Protein AF-A0A8T4I101-F1 (afdb_monomer_lite)

Structure (mmCIF, N/CA/C/O backbone):
data_AF-A0A8T4I101-F1
#
_entry.id   AF-A0A8T4I101-F1
#
loop_
_atom_site.group_PDB
_atom_site.id
_atom_site.type_symbol
_atom_site.label_atom_id
_atom_site.label_alt_id
_atom_site.label_comp_id
_atom_site.label_asym_id
_atom_site.label_entity_id
_atom_site.label_seq_id
_atom_site.pdbx_PDB_ins_code
_atom_site.Cartn_x
_atom_site.Cartn_y
_atom_site.Cartn_z
_atom_site.occupancy
_atom_site.B_iso_or_equiv
_atom_site.auth_seq_id
_atom_site.auth_comp_id
_atom_site.auth_asym_id
_atom_site.auth_atom_id
_atom_site.pdbx_PDB_model_num
ATOM 1 N N . GLY A 1 1 ? -33.157 -30.901 3.777 1.00 39.59 1 GLY A N 1
ATOM 2 C CA . GLY A 1 1 ? -33.101 -30.013 4.955 1.00 39.59 1 GLY A CA 1
ATOM 3 C C . GLY A 1 1 ? -32.907 -28.597 4.467 1.00 39.59 1 GLY A C 1
ATOM 4 O O . GLY A 1 1 ? -32.213 -28.431 3.474 1.00 39.59 1 GLY A O 1
ATOM 5 N N . ALA A 1 2 ? -33.555 -27.609 5.086 1.00 41.84 2 ALA A N 1
ATOM 6 C CA . ALA A 1 2 ? -33.412 -26.213 4.679 1.00 41.84 2 ALA A CA 1
ATOM 7 C C . ALA A 1 2 ? -31.964 -25.750 4.903 1.00 41.84 2 ALA A C 1
ATOM 9 O O . ALA A 1 2 ? -31.464 -25.791 6.027 1.00 41.84 2 ALA A O 1
ATOM 10 N N . VAL A 1 3 ? -31.290 -25.354 3.825 1.00 51.88 3 VAL A N 1
ATOM 11 C CA . VAL A 1 3 ? -29.990 -24.687 3.891 1.00 51.88 3 VAL A CA 1
ATOM 12 C C . VAL A 1 3 ? -30.290 -23.216 4.146 1.00 51.88 3 VAL A C 1
ATOM 14 O O . VAL A 1 3 ? -30.840 -22.534 3.286 1.00 51.88 3 VAL A O 1
ATOM 17 N N . TYR A 1 4 ? -30.001 -22.740 5.354 1.00 46.09 4 TYR A N 1
ATOM 18 C CA . TYR A 1 4 ? -29.989 -21.309 5.634 1.00 46.09 4 TYR A CA 1
ATOM 19 C C . TYR A 1 4 ? -28.746 -20.716 4.969 1.00 46.09 4 TYR A C 1
ATOM 21 O O . TYR A 1 4 ? -27.660 -20.754 5.543 1.00 46.09 4 TYR A O 1
ATOM 29 N N . GLU A 1 5 ? -28.890 -20.185 3.760 1.00 56.34 5 GLU A N 1
ATOM 30 C CA . GLU A 1 5 ? -27.862 -19.338 3.160 1.00 56.34 5 GLU A CA 1
ATOM 31 C C . GLU A 1 5 ? -28.016 -17.939 3.765 1.00 56.34 5 GLU A C 1
ATOM 33 O O . GLU A 1 5 ? -28.889 -17.157 3.391 1.00 56.34 5 GLU A O 1
ATOM 38 N N . ARG A 1 6 ? -27.238 -17.656 4.815 1.00 57.78 6 ARG A N 1
ATOM 39 C CA . ARG A 1 6 ? -27.064 -16.277 5.275 1.00 57.78 6 ARG A CA 1
ATOM 40 C C . ARG A 1 6 ? -26.222 -15.549 4.234 1.00 57.78 6 ARG A C 1
ATOM 42 O O . ARG A 1 6 ? -25.218 -16.087 3.786 1.00 57.78 6 ARG A O 1
ATOM 49 N N . ASP A 1 7 ? -26.608 -14.321 3.915 1.00 61.62 7 ASP A N 1
ATOM 50 C CA . ASP A 1 7 ? -25.795 -13.401 3.125 1.00 61.62 7 ASP A CA 1
ATOM 51 C C . ASP A 1 7 ? -24.511 -13.085 3.919 1.00 61.62 7 ASP A C 1
ATOM 53 O O . ASP A 1 7 ? -24.527 -12.337 4.902 1.00 61.62 7 ASP A O 1
ATOM 57 N N . THR A 1 8 ? -23.422 -13.783 3.598 1.00 66.56 8 THR A N 1
ATOM 58 C CA . THR A 1 8 ? -22.128 -13.687 4.286 1.00 66.56 8 THR A CA 1
ATOM 59 C C . THR A 1 8 ? -21.078 -13.061 3.380 1.00 66.56 8 THR A C 1
ATOM 61 O O . THR A 1 8 ? -21.118 -13.215 2.162 1.00 66.56 8 THR A O 1
ATOM 64 N N . ALA A 1 9 ? -20.086 -12.395 3.974 1.00 70.19 9 ALA A N 1
ATOM 65 C CA . ALA A 1 9 ? -18.957 -11.860 3.223 1.00 70.19 9 ALA A CA 1
ATOM 66 C C . ALA A 1 9 ? -18.152 -12.995 2.560 1.00 70.19 9 ALA A C 1
ATOM 68 O O . ALA A 1 9 ? -17.697 -13.917 3.236 1.00 70.19 9 ALA A O 1
ATOM 69 N N . ASN A 1 10 ? -17.967 -12.909 1.241 1.00 73.81 10 ASN A N 1
ATOM 70 C CA . ASN A 1 10 ? -17.163 -13.849 0.462 1.00 73.81 10 ASN A CA 1
ATOM 71 C C . ASN A 1 10 ? -15.732 -13.319 0.298 1.00 73.81 10 ASN A C 1
ATOM 73 O O . ASN A 1 10 ? -15.539 -12.161 -0.067 1.00 73.81 10 ASN A O 1
ATOM 77 N N . PHE A 1 11 ? -14.734 -14.176 0.508 1.00 76.12 11 PHE A N 1
ATOM 78 C CA . PHE A 1 11 ? -13.321 -13.868 0.281 1.00 76.12 11 PHE A CA 1
ATOM 79 C C . PHE A 1 11 ? -12.676 -14.956 -0.580 1.00 76.12 11 PHE A C 1
ATOM 81 O O . PHE A 1 11 ? -12.991 -16.137 -0.439 1.00 76.12 11 PHE A O 1
ATOM 88 N N . ARG A 1 12 ? -11.774 -14.557 -1.481 1.00 76.12 12 ARG A N 1
ATOM 89 C CA . ARG A 1 12 ? -10.967 -15.462 -2.305 1.00 76.12 12 ARG A CA 1
ATOM 90 C C . ARG A 1 12 ? -9.521 -14.984 -2.279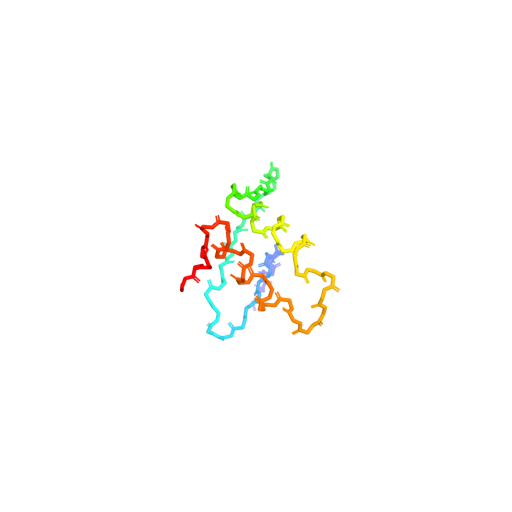 1.00 76.12 12 ARG A C 1
ATOM 92 O O . ARG A 1 12 ? -9.274 -13.793 -2.446 1.00 76.12 12 ARG A O 1
ATOM 99 N N . ALA A 1 13 ? -8.590 -15.915 -2.117 1.00 77.62 13 ALA A N 1
ATOM 100 C CA . ALA A 1 13 ? -7.157 -15.680 -2.23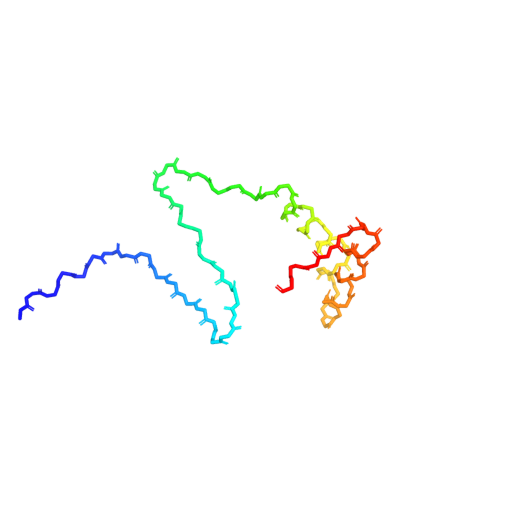7 1.00 77.62 13 ALA A CA 1
ATOM 101 C C . ALA A 1 13 ? -6.530 -16.767 -3.113 1.00 77.62 13 ALA A C 1
ATOM 103 O O . ALA A 1 13 ? -7.093 -17.852 -3.255 1.00 77.62 13 ALA A O 1
ATOM 104 N N . HIS A 1 14 ? -5.376 -16.463 -3.703 1.00 78.56 14 HIS A N 1
ATOM 105 C CA . HIS A 1 14 ? -4.558 -17.467 -4.377 1.00 78.56 14 HIS A CA 1
ATOM 106 C C . HIS A 1 14 ? -3.902 -18.404 -3.359 1.00 78.56 14 HIS A C 1
ATOM 108 O O . HIS A 1 14 ? -3.534 -17.972 -2.261 1.00 78.56 14 HIS A O 1
ATOM 114 N N . ASP A 1 15 ? -3.685 -19.655 -3.762 1.00 76.50 15 ASP A N 1
ATOM 115 C CA . ASP A 1 15 ? -2.912 -20.616 -2.981 1.00 76.50 15 ASP A CA 1
ATOM 116 C C . ASP A 1 15 ? -1.486 -20.087 -2.758 1.00 76.50 15 ASP A C 1
ATOM 118 O O . ASP A 1 15 ? -0.824 -19.620 -3.687 1.00 76.50 15 ASP A O 1
ATOM 122 N N . GLY A 1 16 ? -1.018 -20.123 -1.509 1.00 73.31 16 GLY A N 1
ATOM 123 C CA . GLY A 1 16 ? 0.318 -19.648 -1.140 1.00 73.31 16 GLY A CA 1
ATOM 124 C C . GLY A 1 16 ? 0.479 -18.127 -1.008 1.00 73.31 16 GLY A C 1
ATOM 125 O O . GLY A 1 16 ? 1.603 -17.682 -0.791 1.00 73.31 16 GLY A O 1
ATOM 126 N N . CYS A 1 17 ? -0.588 -17.312 -1.092 1.00 72.69 17 CYS A N 1
ATOM 127 C CA . CYS A 1 17 ? -0.492 -15.912 -0.651 1.00 72.69 17 CYS A CA 1
ATOM 128 C C . CYS A 1 17 ? -0.623 -15.801 0.877 1.00 72.69 17 CYS A C 1
ATOM 130 O O . CYS A 1 17 ? -1.545 -16.359 1.465 1.00 72.69 17 CYS A O 1
ATOM 132 N N . HIS A 1 18 ? 0.209 -14.968 1.508 1.00 71.62 18 HIS A N 1
ATOM 133 C CA . HIS A 1 18 ? 0.053 -14.534 2.907 1.00 71.62 18 HIS A CA 1
ATOM 134 C C . HIS A 1 18 ? -0.940 -13.363 3.078 1.00 71.62 18 HIS A C 1
ATOM 136 O O . HIS A 1 18 ? -0.954 -12.677 4.097 1.00 71.62 18 HIS A O 1
ATOM 142 N N . CYS A 1 19 ? -1.771 -13.122 2.063 1.00 73.56 19 CYS A N 1
ATOM 143 C CA . CYS A 1 19 ? -2.812 -12.107 2.048 1.00 73.56 19 CYS A CA 1
ATOM 144 C C . CYS A 1 19 ? -3.859 -12.403 3.146 1.00 73.56 19 CYS A C 1
ATOM 146 O O . CYS A 1 19 ? -4.495 -13.456 3.118 1.00 73.56 19 CYS A O 1
ATOM 148 N N . GLY A 1 20 ? -4.064 -11.481 4.092 1.00 72.81 20 GLY A N 1
ATOM 149 C CA . GLY A 1 20 ? -5.079 -11.597 5.150 1.00 72.81 20 GLY A CA 1
ATOM 150 C C . GLY A 1 20 ? -6.387 -10.859 4.838 1.00 72.81 20 GLY A C 1
ATOM 151 O O . GLY A 1 20 ? -6.439 -10.021 3.939 1.00 72.81 20 GLY A O 1
ATOM 152 N N . VAL A 1 21 ? -7.439 -11.141 5.614 1.00 78.38 21 VAL A N 1
ATOM 153 C CA . VAL A 1 21 ? -8.733 -10.433 5.552 1.00 78.38 21 VAL A CA 1
ATOM 154 C C . VAL A 1 21 ? -8.899 -9.564 6.793 1.00 78.38 21 VAL A C 1
ATOM 156 O O . VAL A 1 21 ? -8.700 -10.044 7.907 1.00 78.38 21 VAL A O 1
ATOM 159 N N . VAL A 1 22 ? -9.324 -8.312 6.611 1.00 81.38 22 VAL A N 1
ATOM 160 C CA . VAL A 1 22 ? -9.740 -7.429 7.711 1.00 81.38 22 VAL A CA 1
ATOM 161 C C . VAL A 1 22 ? -11.256 -7.216 7.613 1.00 81.38 22 VAL A C 1
ATOM 163 O O . VAL A 1 22 ? -11.706 -6.547 6.682 1.00 81.38 22 VAL A O 1
ATOM 166 N N . PRO A 1 23 ? -12.075 -7.796 8.511 1.00 81.94 23 PRO A N 1
ATOM 167 C CA . PRO A 1 23 ? -13.518 -7.597 8.478 1.00 81.94 23 PRO A CA 1
ATOM 168 C C . PRO A 1 23 ? -13.875 -6.181 8.945 1.00 81.94 23 PRO A C 1
ATOM 170 O O . PRO A 1 23 ? -13.480 -5.766 10.032 1.00 81.94 23 PRO A O 1
ATOM 173 N N . ILE A 1 24 ? -14.660 -5.465 8.139 1.00 84.44 24 ILE A N 1
ATOM 174 C CA . ILE A 1 24 ? -15.209 -4.148 8.484 1.00 84.44 24 ILE A CA 1
ATOM 175 C C . ILE A 1 24 ? -16.702 -4.317 8.746 1.00 84.44 24 ILE A C 1
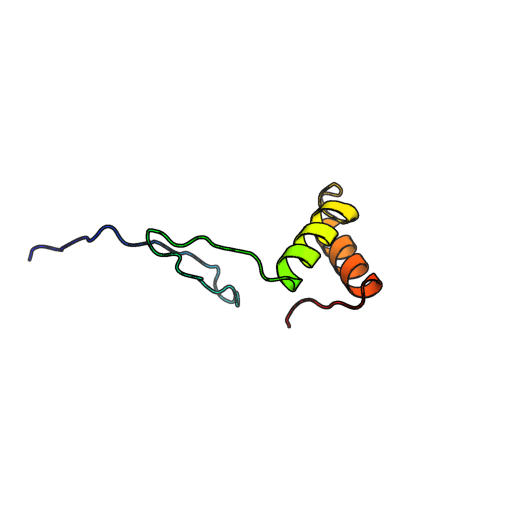ATOM 177 O O . ILE A 1 24 ? -17.464 -4.683 7.848 1.00 84.44 24 ILE A O 1
ATOM 181 N N . PHE A 1 25 ? -17.127 -4.100 9.988 1.00 84.25 25 PHE A N 1
ATOM 182 C CA . PHE A 1 25 ? -18.524 -4.277 10.377 1.00 84.25 25 PHE A CA 1
ATOM 183 C C . PHE A 1 25 ? -19.361 -3.035 10.064 1.00 84.25 25 PHE A C 1
ATOM 185 O O . PHE A 1 25 ? -18.849 -1.934 9.870 1.00 84.25 25 PHE A O 1
ATOM 192 N N . ARG A 1 26 ? -20.689 -3.199 10.035 1.00 83.38 26 ARG A N 1
ATOM 193 C CA . ARG A 1 26 ? -21.617 -2.086 9.798 1.00 83.38 26 ARG A CA 1
ATOM 194 C C . ARG A 1 26 ? -21.359 -0.955 10.804 1.00 83.38 26 ARG A C 1
ATOM 196 O O . ARG A 1 26 ? -21.433 -1.178 12.007 1.00 83.38 26 ARG A O 1
ATOM 203 N N . GLY A 1 27 ? -21.106 0.249 10.290 1.00 91.06 27 GLY A N 1
ATOM 204 C CA . GLY A 1 27 ? -20.805 1.439 11.093 1.00 91.06 27 GLY A CA 1
ATOM 205 C C . GLY A 1 27 ? -19.319 1.645 11.405 1.00 91.06 27 GLY A C 1
ATOM 206 O O . GLY A 1 27 ? -18.984 2.643 12.033 1.00 91.06 27 GLY A O 1
ATOM 207 N N . GLN A 1 28 ? -18.436 0.745 10.969 1.00 91.06 28 GLN A N 1
ATOM 208 C CA . GLN A 1 28 ? -16.989 0.944 11.025 1.00 91.06 28 GLN A CA 1
ATOM 209 C C . GLN A 1 28 ? -16.458 1.501 9.704 1.00 91.06 28 GLN A C 1
ATOM 211 O O . GLN A 1 28 ? -17.011 1.236 8.635 1.00 91.06 28 GLN A O 1
ATOM 216 N N . THR A 1 29 ? -15.341 2.216 9.797 1.00 88.38 29 THR A N 1
ATOM 217 C CA . THR A 1 29 ? -14.561 2.679 8.649 1.00 88.38 29 THR A CA 1
ATOM 218 C C . THR A 1 29 ? -13.210 1.986 8.671 1.00 88.38 29 THR A C 1
ATOM 220 O O . THR A 1 29 ? -12.607 1.816 9.730 1.00 88.38 29 THR A O 1
ATOM 223 N N . PHE A 1 30 ? -12.740 1.577 7.497 1.00 87.12 30 PHE A N 1
ATOM 224 C CA . PHE A 1 30 ? -11.368 1.128 7.331 1.00 87.12 30 PHE A CA 1
ATOM 225 C C . PHE A 1 30 ? -10.458 2.338 7.144 1.00 87.12 30 PHE A C 1
ATOM 227 O O . PHE A 1 30 ? -10.688 3.142 6.242 1.00 87.12 30 PHE A O 1
ATOM 234 N N . GLU A 1 31 ? -9.407 2.427 7.952 1.00 89.00 31 GLU A N 1
ATOM 235 C CA . GLU A 1 31 ? -8.310 3.354 7.713 1.00 89.00 31 GLU A CA 1
ATOM 236 C C . GLU A 1 31 ? -7.013 2.581 7.527 1.00 89.00 31 GLU A C 1
ATOM 238 O O . GLU A 1 31 ? -6.707 1.646 8.271 1.00 89.00 31 GLU A O 1
ATOM 243 N N . LEU A 1 32 ? -6.244 2.989 6.521 1.00 85.25 32 LEU A N 1
ATOM 244 C CA . LEU A 1 32 ? -4.895 2.486 6.319 1.00 85.25 32 LEU A CA 1
ATOM 245 C C . LEU A 1 32 ? -4.039 2.793 7.556 1.00 85.25 32 LEU A C 1
ATOM 247 O O . LEU A 1 32 ? -4.186 3.841 8.184 1.00 85.25 32 LEU A O 1
ATOM 251 N N . SER A 1 33 ? -3.111 1.901 7.895 1.00 88.19 33 SER A N 1
ATOM 252 C CA . SER A 1 33 ? -2.052 2.249 8.844 1.00 88.19 33 SER A CA 1
ATOM 253 C C . SER A 1 33 ? -1.162 3.353 8.260 1.00 88.19 33 SER A C 1
ATOM 255 O O . SER A 1 33 ? -1.117 3.536 7.041 1.00 88.19 33 SER A O 1
ATOM 257 N N . ASP A 1 34 ? -0.406 4.062 9.104 1.00 91.25 34 ASP A N 1
ATOM 258 C CA . ASP A 1 34 ? 0.569 5.063 8.633 1.00 91.25 34 ASP A CA 1
ATOM 259 C C . ASP A 1 34 ? 1.545 4.475 7.611 1.00 91.25 34 ASP A C 1
ATOM 261 O O . ASP A 1 34 ? 1.823 5.081 6.579 1.00 91.25 34 ASP A O 1
ATOM 265 N N . GLN A 1 35 ? 1.991 3.243 7.858 1.00 89.50 35 GLN A N 1
ATOM 266 C CA . GLN A 1 35 ? 2.860 2.515 6.943 1.00 89.50 35 GLN A CA 1
ATOM 267 C C . GLN A 1 35 ? 2.176 2.225 5.602 1.00 89.50 35 GLN A C 1
ATOM 269 O O . GLN A 1 35 ? 2.773 2.436 4.551 1.00 89.50 35 GLN A O 1
ATOM 274 N N . ALA A 1 36 ? 0.920 1.771 5.616 1.00 89.38 36 ALA A N 1
ATOM 275 C CA . ALA A 1 36 ? 0.201 1.455 4.387 1.00 89.38 36 ALA A CA 1
ATOM 276 C C . ALA A 1 36 ? -0.130 2.714 3.565 1.00 89.38 36 ALA A C 1
ATOM 278 O O . ALA A 1 36 ? -0.038 2.669 2.339 1.00 89.38 36 ALA A O 1
ATOM 279 N N . ARG A 1 37 ? -0.437 3.844 4.220 1.00 93.81 37 ARG A N 1
ATOM 280 C CA . ARG A 1 37 ? -0.574 5.153 3.552 1.00 93.81 37 ARG A CA 1
ATOM 281 C C . ARG A 1 37 ? 0.718 5.579 2.869 1.00 93.81 37 ARG A C 1
ATOM 283 O O . ARG A 1 37 ? 0.697 6.062 1.742 1.00 93.81 37 ARG A O 1
ATOM 290 N N . GLU A 1 38 ? 1.846 5.391 3.541 1.00 94.38 38 GLU A N 1
ATOM 291 C CA . GLU A 1 38 ? 3.139 5.769 2.983 1.00 94.38 38 GLU A CA 1
ATOM 292 C C . GLU A 1 38 ? 3.541 4.864 1.809 1.00 94.38 38 GLU A C 1
ATOM 294 O O . GLU A 1 38 ? 4.040 5.343 0.793 1.00 94.38 38 GLU A O 1
ATOM 299 N N . TRP A 1 39 ? 3.237 3.567 1.877 1.00 94.38 39 TRP A N 1
ATOM 300 C CA . TRP A 1 39 ? 3.395 2.664 0.735 1.00 94.38 39 TRP A CA 1
ATOM 301 C C . TRP A 1 39 ? 2.513 3.046 -0.446 1.00 94.38 39 TRP A C 1
ATOM 303 O O . TRP A 1 39 ? 2.987 3.027 -1.581 1.00 94.38 39 TRP A O 1
ATOM 313 N N . GLU A 1 40 ? 1.256 3.411 -0.196 1.00 94.88 40 GLU A N 1
ATOM 314 C CA . GLU A 1 40 ? 0.355 3.907 -1.234 1.00 94.88 40 GLU A CA 1
ATOM 315 C C . GLU A 1 40 ? 0.934 5.157 -1.903 1.00 94.88 40 GLU A C 1
ATOM 317 O O . GLU A 1 40 ? 1.030 5.192 -3.130 1.00 94.88 40 GLU A O 1
ATOM 322 N N . ARG A 1 41 ? 1.410 6.136 -1.120 1.00 96.56 41 ARG A N 1
ATOM 323 C CA . ARG A 1 41 ? 2.059 7.344 -1.648 1.00 96.56 41 ARG A CA 1
ATOM 324 C C . ARG A 1 41 ? 3.248 6.995 -2.545 1.00 96.56 41 ARG A C 1
ATOM 326 O O . ARG A 1 41 ? 3.301 7.445 -3.688 1.00 96.56 41 ARG A O 1
ATOM 333 N N . LEU A 1 42 ? 4.169 6.159 -2.061 1.00 96.50 42 LEU A N 1
ATOM 334 C CA . LEU A 1 42 ? 5.355 5.741 -2.816 1.00 96.50 42 LEU A CA 1
ATOM 335 C C . LEU A 1 42 ? 4.990 4.976 -4.095 1.00 96.50 42 LEU A C 1
ATOM 337 O O . LEU A 1 42 ? 5.612 5.166 -5.140 1.00 96.50 42 LEU A O 1
ATOM 341 N N . TYR A 1 43 ? 3.972 4.119 -4.041 1.00 95.81 43 TYR A N 1
ATOM 342 C CA . TYR A 1 43 ? 3.504 3.407 -5.223 1.00 95.81 43 TYR A CA 1
ATOM 343 C C . TYR A 1 43 ? 2.930 4.374 -6.263 1.00 95.81 43 TYR A C 1
ATOM 345 O O . TYR A 1 43 ? 3.316 4.306 -7.431 1.00 95.81 43 TYR A O 1
ATOM 353 N N . GLN A 1 44 ? 2.050 5.291 -5.854 1.00 97.31 44 GLN A N 1
ATOM 354 C CA . GLN A 1 44 ? 1.428 6.256 -6.763 1.00 97.31 44 GLN A CA 1
ATOM 355 C C . GLN A 1 44 ? 2.459 7.183 -7.414 1.00 97.31 44 GLN A C 1
ATOM 357 O O . GLN A 1 44 ? 2.389 7.431 -8.616 1.00 97.31 44 GLN A O 1
ATOM 362 N N . GLU A 1 45 ? 3.439 7.651 -6.644 1.00 97.12 45 GLU A N 1
ATOM 363 C CA . GLU A 1 45 ? 4.434 8.615 -7.113 1.00 97.12 45 GLU A CA 1
ATOM 364 C C . GLU A 1 45 ? 5.499 7.982 -8.020 1.00 97.12 45 GLU A C 1
ATOM 366 O O . GLU A 1 45 ? 5.831 8.535 -9.068 1.00 97.12 45 GLU A O 1
ATOM 371 N N . TYR A 1 46 ? 6.015 6.801 -7.662 1.00 97.00 46 TYR A N 1
ATOM 372 C CA . TYR A 1 46 ? 7.204 6.243 -8.317 1.00 97.00 46 TYR A CA 1
ATOM 373 C C . TYR A 1 46 ? 6.926 5.040 -9.225 1.00 97.00 46 TYR A C 1
ATOM 375 O O . TYR A 1 46 ? 7.761 4.711 -10.077 1.00 97.00 46 TYR A O 1
ATOM 383 N N . ALA A 1 47 ? 5.785 4.362 -9.067 1.00 97.12 47 ALA A N 1
ATOM 384 C CA . ALA A 1 47 ? 5.512 3.090 -9.735 1.00 97.12 47 ALA A CA 1
ATOM 385 C C . ALA A 1 47 ? 4.273 3.112 -10.637 1.00 97.12 47 ALA A C 1
ATOM 387 O O . ALA A 1 47 ? 4.368 2.643 -11.771 1.00 97.12 47 ALA A O 1
ATOM 388 N N . ALA A 1 48 ? 3.141 3.654 -10.179 1.00 96.88 48 ALA A N 1
ATOM 389 C CA . ALA A 1 48 ? 1.848 3.554 -10.863 1.00 96.88 48 ALA A CA 1
ATOM 390 C C . ALA A 1 48 ? 1.880 3.966 -12.354 1.00 96.88 48 ALA A C 1
ATOM 392 O O . ALA A 1 48 ? 1.345 3.208 -13.169 1.00 96.88 48 ALA A O 1
ATOM 393 N N 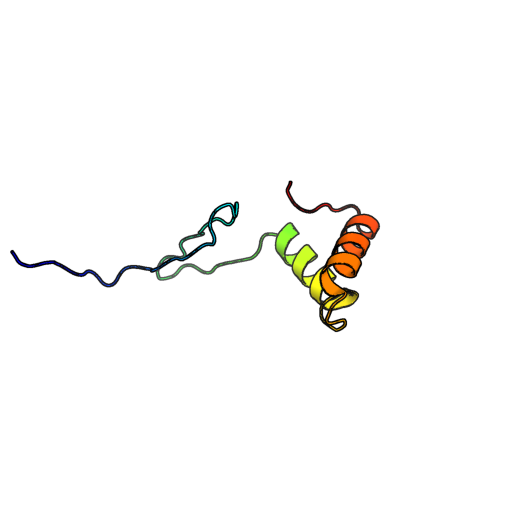. PRO A 1 49 ? 2.573 5.051 -12.766 1.00 95.31 49 PRO A N 1
ATOM 394 C CA . PRO A 1 49 ? 2.631 5.465 -14.174 1.00 95.31 49 PRO A CA 1
ATOM 395 C C . PRO A 1 49 ? 3.440 4.534 -15.097 1.00 95.31 49 PRO A C 1
ATOM 397 O O . PRO A 1 49 ? 3.422 4.707 -16.315 1.00 95.31 49 PRO A O 1
ATOM 400 N N . HIS A 1 50 ? 4.181 3.564 -14.551 1.00 93.94 50 HIS A N 1
ATOM 401 C CA . HIS A 1 50 ? 5.195 2.787 -15.270 1.00 93.94 50 HIS A CA 1
ATOM 402 C C . HIS A 1 50 ? 4.821 1.307 -15.385 1.00 93.94 50 HIS A C 1
ATOM 404 O O . HIS A 1 50 ? 5.453 0.444 -14.771 1.00 93.94 50 HIS A O 1
ATOM 410 N N . SER A 1 51 ? 3.785 1.012 -16.174 1.00 93.38 51 SER A N 1
ATOM 411 C CA . SER A 1 51 ? 3.338 -0.366 -16.428 1.00 93.38 51 SER A CA 1
ATOM 412 C C . SER A 1 51 ? 4.493 -1.275 -16.879 1.00 93.38 51 SER A C 1
ATOM 414 O O . SER A 1 51 ? 5.349 -0.859 -17.657 1.00 93.38 51 SER A O 1
ATOM 416 N N . GLY A 1 52 ? 4.535 -2.506 -16.364 1.00 94.06 52 GLY A N 1
ATOM 417 C CA . GLY A 1 52 ? 5.619 -3.474 -16.594 1.00 9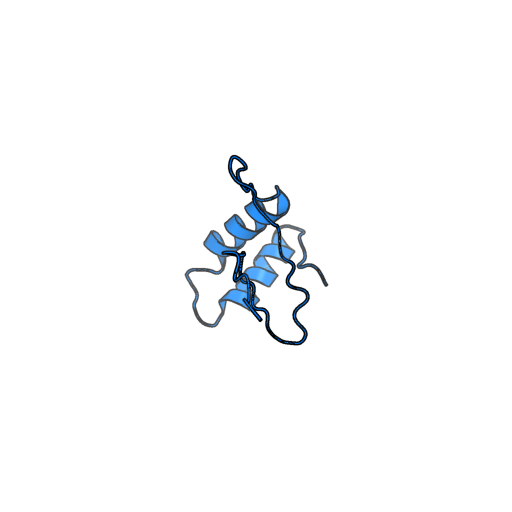4.06 52 GLY A CA 1
ATOM 418 C C . GLY A 1 52 ? 6.783 -3.377 -15.598 1.00 94.06 52 GLY A C 1
ATOM 419 O O . GLY A 1 52 ? 7.250 -4.405 -15.119 1.00 94.06 52 GLY A O 1
ATOM 420 N N . ASP A 1 53 ? 7.171 -2.166 -15.188 1.00 95.88 53 ASP A N 1
ATOM 421 C CA . ASP A 1 53 ? 8.312 -1.931 -14.281 1.00 95.88 53 ASP A CA 1
ATOM 422 C C . ASP A 1 53 ? 7.905 -1.570 -12.843 1.00 95.88 53 ASP A C 1
ATOM 424 O O . ASP A 1 53 ? 8.758 -1.305 -11.986 1.00 95.88 53 ASP A O 1
ATOM 428 N N . GLN A 1 54 ? 6.600 -1.548 -12.564 1.00 96.31 54 GLN A N 1
ATOM 429 C CA . GLN A 1 54 ? 6.023 -1.034 -11.319 1.00 96.31 54 GLN A CA 1
ATOM 430 C C . GLN A 1 54 ? 6.679 -1.647 -10.075 1.00 96.31 54 GLN A C 1
ATOM 432 O O . GLN A 1 54 ? 7.071 -0.924 -9.164 1.00 96.31 54 GLN A O 1
ATOM 437 N N . LEU A 1 55 ? 6.868 -2.972 -10.051 1.00 93.31 55 LEU A N 1
ATOM 438 C CA . LEU A 1 55 ? 7.435 -3.668 -8.893 1.00 93.31 55 LEU A CA 1
ATOM 439 C C . LEU A 1 55 ? 8.894 -3.274 -8.625 1.00 93.31 55 LEU A C 1
ATOM 441 O O . LEU A 1 55 ? 9.273 -3.050 -7.477 1.00 93.31 55 LEU A O 1
ATOM 445 N N . ALA A 1 56 ? 9.718 -3.182 -9.671 1.00 95.50 56 ALA A N 1
ATOM 446 C CA . ALA A 1 56 ? 11.123 -2.810 -9.531 1.00 95.50 56 ALA A CA 1
ATOM 447 C C . ALA A 1 56 ? 11.270 -1.353 -9.070 1.00 95.50 56 ALA A C 1
ATOM 449 O O . ALA A 1 56 ? 12.108 -1.041 -8.223 1.00 95.50 56 ALA A O 1
ATOM 450 N N . ARG A 1 57 ? 10.431 -0.457 -9.600 1.00 96.75 57 ARG A N 1
ATOM 451 C CA . ARG A 1 57 ? 10.389 0.953 -9.193 1.00 96.75 57 ARG A CA 1
ATOM 452 C C . ARG A 1 57 ? 9.895 1.119 -7.762 1.00 96.75 57 ARG A C 1
ATOM 454 O O . ARG A 1 57 ? 10.540 1.818 -6.991 1.00 96.75 57 ARG A O 1
ATOM 461 N N . PHE A 1 58 ? 8.836 0.412 -7.384 1.00 96.38 58 PHE A N 1
ATOM 462 C CA . PHE A 1 58 ? 8.305 0.461 -6.028 1.00 96.38 58 PHE A CA 1
ATOM 463 C C . PHE A 1 58 ? 9.308 -0.059 -4.993 1.00 96.38 58 PHE A C 1
ATOM 465 O O . PHE A 1 58 ? 9.555 0.606 -3.995 1.00 96.38 58 PHE A O 1
ATOM 472 N N . ARG A 1 59 ? 9.966 -1.199 -5.251 1.00 95.00 59 ARG A N 1
ATOM 473 C CA . ARG A 1 59 ? 11.010 -1.738 -4.357 1.00 95.00 59 ARG A CA 1
ATOM 474 C C . ARG A 1 59 ? 12.174 -0.771 -4.156 1.00 95.00 59 ARG A C 1
ATOM 476 O O . ARG A 1 59 ? 12.688 -0.662 -3.049 1.00 95.00 59 ARG A O 1
ATOM 483 N N . ARG A 1 60 ? 12.577 -0.068 -5.216 1.00 95.75 60 ARG A N 1
ATOM 484 C CA . ARG A 1 60 ? 13.602 0.977 -5.141 1.00 95.75 60 ARG A CA 1
ATOM 485 C C . ARG A 1 60 ? 13.132 2.171 -4.310 1.00 95.75 60 ARG A C 1
ATOM 487 O O . ARG A 1 60 ? 13.859 2.567 -3.410 1.00 95.75 60 ARG A O 1
ATOM 494 N N . ALA A 1 61 ? 11.918 2.668 -4.546 1.00 96.75 61 ALA A N 1
ATOM 495 C CA . ALA A 1 61 ? 11.343 3.759 -3.760 1.00 96.75 61 ALA A CA 1
ATOM 496 C C . ALA A 1 61 ? 11.235 3.396 -2.267 1.00 96.75 61 ALA A C 1
ATOM 498 O O . ALA A 1 61 ? 11.594 4.191 -1.408 1.00 96.75 61 ALA A O 1
ATOM 499 N N . LEU A 1 62 ? 10.829 2.165 -1.937 1.00 95.44 62 LEU A N 1
ATOM 500 C CA . LEU A 1 62 ? 10.833 1.688 -0.552 1.00 95.44 62 LEU A CA 1
ATOM 501 C C . LEU A 1 62 ? 12.236 1.748 0.064 1.00 95.44 62 LEU A 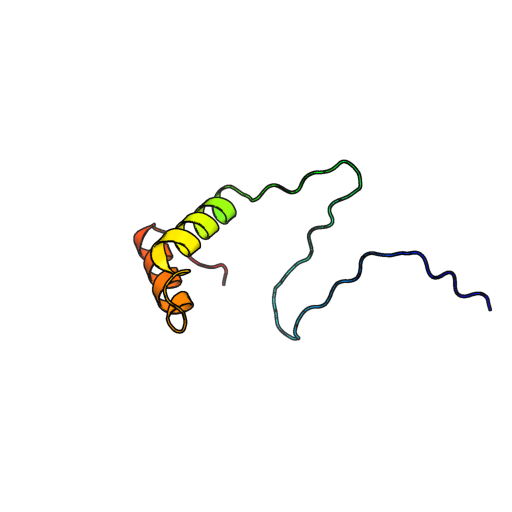C 1
ATOM 503 O O . LEU A 1 62 ? 12.394 2.310 1.144 1.00 95.44 62 LEU A O 1
ATOM 507 N N . ALA A 1 63 ? 13.255 1.238 -0.635 1.00 95.19 63 ALA A N 1
ATOM 508 C CA . ALA A 1 63 ? 14.632 1.252 -0.145 1.00 95.19 63 ALA A CA 1
ATOM 509 C C . ALA A 1 63 ? 15.179 2.679 0.054 1.00 95.19 63 ALA A C 1
ATOM 511 O O . ALA A 1 63 ? 15.810 2.956 1.073 1.00 95.19 63 ALA A O 1
ATOM 512 N N . GLU A 1 64 ? 14.905 3.592 -0.881 1.00 95.81 64 GLU A N 1
ATOM 513 C CA . GLU A 1 64 ? 15.303 5.007 -0.803 1.00 95.81 64 GLU A CA 1
ATOM 514 C C . GLU A 1 64 ? 14.651 5.732 0.386 1.00 95.81 64 GLU A C 1
ATOM 516 O O . GLU A 1 64 ? 15.267 6.610 0.987 1.00 95.81 64 GLU A O 1
ATOM 521 N N . HIS A 1 65 ? 13.444 5.318 0.776 1.00 93.75 65 HIS A N 1
ATOM 522 C CA . HIS A 1 65 ? 12.700 5.862 1.914 1.00 93.75 65 HIS A CA 1
ATOM 523 C C . HIS A 1 65 ? 12.882 5.054 3.215 1.00 93.75 65 HIS A C 1
ATOM 525 O O . HIS A 1 65 ? 12.143 5.260 4.179 1.00 93.75 65 HIS A O 1
ATOM 531 N N . GLY A 1 66 ? 13.863 4.144 3.268 1.00 91.50 66 GLY A N 1
ATOM 532 C CA . GLY A 1 66 ? 14.196 3.376 4.473 1.00 91.50 66 GLY A CA 1
ATOM 533 C C . GLY A 1 66 ? 13.141 2.340 4.874 1.00 91.50 66 GLY A C 1
ATOM 534 O O . GLY A 1 66 ? 13.033 1.995 6.049 1.00 91.50 66 GLY A O 1
ATOM 535 N N . GLN A 1 67 ? 12.354 1.854 3.916 1.00 88.81 67 GLN A N 1
ATOM 536 C CA . GLN A 1 67 ? 11.282 0.885 4.124 1.00 88.81 67 GLN A CA 1
ATOM 537 C C . GLN A 1 67 ? 11.554 -0.436 3.409 1.00 88.81 67 GLN A C 1
ATOM 539 O O . GLN A 1 67 ? 12.308 -0.514 2.438 1.00 88.81 67 GLN A O 1
ATOM 544 N N . SER A 1 68 ? 10.887 -1.490 3.867 1.00 81.94 68 SER A N 1
ATOM 545 C CA . SER A 1 68 ? 10.902 -2.799 3.226 1.00 81.94 68 SER A CA 1
ATOM 546 C C . SER A 1 68 ? 9.492 -3.364 3.121 1.00 81.94 68 SER A C 1
ATOM 548 O O . SER A 1 68 ? 8.621 -3.070 3.941 1.00 81.94 68 SER A O 1
ATOM 550 N N . LEU A 1 69 ? 9.276 -4.191 2.096 1.00 74.88 69 LEU A N 1
ATOM 551 C CA . LEU A 1 69 ? 8.094 -5.043 2.051 1.00 74.88 69 LEU A CA 1
ATOM 552 C C . LEU A 1 69 ? 8.158 -6.061 3.201 1.00 74.88 69 LEU A C 1
ATOM 554 O O . LEU A 1 69 ? 9.261 -6.475 3.577 1.00 74.88 69 LEU A O 1
ATOM 558 N N . PRO A 1 70 ? 7.004 -6.490 3.737 1.00 69.38 70 PRO A N 1
ATOM 559 C CA . PRO A 1 70 ? 6.972 -7.619 4.646 1.00 69.38 70 PRO A CA 1
ATOM 560 C C . PRO A 1 70 ? 7.467 -8.864 3.897 1.00 69.38 70 PRO A C 1
ATOM 562 O O . PRO A 1 70 ? 7.153 -9.043 2.716 1.00 69.38 70 PRO A O 1
ATOM 565 N N . GLY A 1 71 ? 8.304 -9.651 4.577 1.00 55.88 71 GLY A N 1
ATOM 566 C CA . GLY A 1 71 ? 8.848 -10.914 4.074 1.00 55.88 71 GLY A CA 1
ATOM 567 C C . GLY A 1 71 ? 7.852 -12.058 4.153 1.00 55.88 71 GLY A C 1
ATOM 568 O O . GLY A 1 71 ? 6.960 -11.998 5.029 1.00 55.88 71 GLY A O 1
#

Foldseek 3Di:
DDDPPDPDDDDDDDPPDPDDDDDADPPGDDDDDPVRVVLVVLLVPFAPVPPPCSVVRSQVSQVVVVHDDDD

Secondary structure (DSSP, 8-state):
--------------TT---------TT------HHHHHHHHHHHHHTTTSTTTHHHHHHHHHHHTT-----

Sequence (71 aa):
GAVYERDTANFRAHDGCHCGVVPIFRGQTFELSDQAREWERLYQEYAAPHSGDQLARFRRALAEHGQSLPG

Radius of gyration: 17.6 Å; chains: 1; bounding box: 49×39×28 Å

pLDDT: mean 83.54, std 14.55, range [39.59, 97.31]